Protein AF-A0A7W1BFY8-F1 (afdb_monomer_lite)

Foldseek 3Di:
DVVLVVLVVVLVVVVVCCVVVVCLVVLAQDPVLVVQLVVQVCVVVVVDVDNDDDAQDGNVRSVLSNVLSVLSVLLSLLVVCQVCVPVVVVSCVVQVHNVSSVVSNVVSVVVVVVSVVVVVVCCVVPWVQVVVCVVVVDGDTDDDRPD

Secondary structure (DSSP, 8-state):
-TTHHHHHHHHHHHHHHHHHH-THHHHS--GGGHHHHHHHHHHHTTS--SPPP--SS-HHHHHHHHHHHHHHHHHHHHHHHHHSTTTTHHHHHHTTSHHHHHHHHHHHHHHHHHHHHHHHHHHHHH-THHHHHHHHS---SSS----

Structure (mmCIF, N/CA/C/O backbone):
data_AF-A0A7W1BFY8-F1
#
_entry.id   AF-A0A7W1BFY8-F1
#
loop_
_atom_site.group_PDB
_atom_site.id
_atom_site.type_symbol
_atom_site.label_atom_id
_atom_site.label_alt_id
_atom_site.label_comp_id
_atom_site.label_asym_id
_atom_site.label_entity_id
_atom_site.label_seq_id
_atom_site.pdbx_PDB_ins_code
_atom_site.Cartn_x
_atom_site.Cartn_y
_atom_site.Cartn_z
_atom_site.occupancy
_atom_site.B_iso_or_equiv
_atom_site.auth_seq_id
_atom_site.auth_comp_id
_atom_site.auth_asym_id
_atom_site.auth_atom_id
_atom_site.pdbx_PDB_model_num
ATOM 1 N N . PHE A 1 1 ? -18.220 5.329 3.675 1.00 65.25 1 PHE A N 1
ATOM 2 C CA . PHE A 1 1 ? -18.127 3.863 3.843 1.00 65.25 1 PHE A CA 1
ATOM 3 C C . PHE A 1 1 ? -18.438 3.083 2.563 1.00 65.25 1 PHE A C 1
ATOM 5 O O . PHE A 1 1 ? -17.741 2.119 2.297 1.00 65.25 1 PHE A O 1
ATOM 12 N N . ALA A 1 2 ? -19.404 3.500 1.731 1.00 79.38 2 ALA A N 1
ATOM 13 C CA . ALA A 1 2 ? -19.732 2.807 0.474 1.00 79.38 2 ALA A CA 1
ATOM 14 C C . ALA A 1 2 ? -18.514 2.484 -0.422 1.00 79.38 2 ALA A C 1
ATOM 16 O O . ALA A 1 2 ? -18.408 1.367 -0.909 1.00 79.38 2 ALA A O 1
ATOM 17 N N . LEU A 1 3 ? -17.555 3.408 -0.558 1.00 83.00 3 LEU A N 1
ATOM 18 C CA . LEU A 1 3 ? -16.339 3.208 -1.365 1.00 83.00 3 LEU A CA 1
ATOM 19 C C . LEU A 1 3 ? -15.317 2.223 -0.764 1.00 83.00 3 LEU A C 1
ATOM 21 O O . LEU A 1 3 ? -14.446 1.742 -1.484 1.00 83.00 3 LEU A O 1
ATOM 25 N N . ALA A 1 4 ? -15.423 1.886 0.525 1.00 86.50 4 ALA A N 1
ATOM 26 C CA . ALA A 1 4 ? -14.535 0.907 1.152 1.00 86.50 4 ALA A CA 1
ATOM 27 C C . ALA A 1 4 ? -14.820 -0.519 0.656 1.00 86.50 4 ALA A C 1
ATOM 29 O O . ALA A 1 4 ? -13.899 -1.320 0.533 1.00 86.50 4 ALA A O 1
ATOM 30 N N . TRP A 1 5 ? -16.081 -0.827 0.330 1.00 88.12 5 TRP A N 1
ATOM 31 C CA . TRP A 1 5 ? -16.491 -2.160 -0.110 1.00 88.12 5 TRP A CA 1
ATOM 32 C C . TRP A 1 5 ? -15.916 -2.556 -1.474 1.00 88.12 5 TRP A C 1
ATOM 34 O O . TRP A 1 5 ? -15.325 -3.631 -1.541 1.00 88.12 5 TRP A O 1
ATOM 44 N N . PRO A 1 6 ? -15.990 -1.724 -2.536 1.00 91.69 6 PRO A N 1
ATOM 45 C CA . PRO A 1 6 ? -15.302 -2.014 -3.791 1.00 91.69 6 PRO A CA 1
ATOM 46 C C . PRO A 1 6 ? -13.799 -2.228 -3.603 1.00 91.69 6 PRO A C 1
ATOM 48 O O . PRO A 1 6 ? -13.248 -3.176 -4.153 1.00 91.69 6 PRO A O 1
ATOM 51 N N . PHE A 1 7 ? -13.140 -1.396 -2.790 1.00 89.44 7 PHE A N 1
ATOM 52 C CA . PHE A 1 7 ? -11.710 -1.530 -2.511 1.00 89.44 7 PHE A CA 1
ATOM 53 C C . PHE A 1 7 ? -11.383 -2.859 -1.816 1.00 89.44 7 PHE A C 1
ATOM 55 O O . PHE A 1 7 ? -10.537 -3.616 -2.292 1.00 89.44 7 PHE A O 1
ATOM 62 N N . ALA A 1 8 ? -12.097 -3.178 -0.734 1.00 91.06 8 ALA A N 1
ATOM 63 C CA . ALA A 1 8 ? -11.892 -4.403 0.030 1.00 91.06 8 ALA A CA 1
ATOM 64 C C . ALA A 1 8 ? -12.209 -5.656 -0.797 1.00 91.06 8 ALA A C 1
ATOM 66 O O . ALA A 1 8 ? -11.434 -6.608 -0.781 1.00 91.06 8 ALA A O 1
ATOM 67 N N . LEU A 1 9 ? -13.310 -5.650 -1.554 1.00 93.44 9 LEU A N 1
ATOM 68 C CA . LEU A 1 9 ? -13.719 -6.788 -2.376 1.00 93.44 9 LEU A CA 1
ATOM 69 C C . LEU A 1 9 ? -12.742 -7.029 -3.528 1.00 93.44 9 LEU A C 1
ATOM 71 O O . LEU A 1 9 ? -12.321 -8.162 -3.739 1.00 93.44 9 LEU A O 1
ATOM 75 N N . THR A 1 10 ? -12.332 -5.973 -4.236 1.00 92.69 10 THR A N 1
ATOM 76 C CA . THR A 1 10 ? -11.357 -6.094 -5.332 1.00 92.69 10 THR A CA 1
ATOM 77 C C . THR A 1 10 ? -10.015 -6.597 -4.805 1.00 92.69 10 THR A C 1
ATOM 79 O O . THR A 1 10 ? -9.421 -7.499 -5.394 1.00 92.69 10 THR A O 1
ATOM 82 N N . GLY A 1 11 ? -9.567 -6.079 -3.656 1.00 89.56 11 GLY A N 1
ATOM 83 C CA . GLY A 1 11 ? -8.365 -6.565 -2.981 1.00 89.56 11 GLY A CA 1
ATOM 84 C C . GLY A 1 11 ? -8.476 -8.037 -2.577 1.00 89.56 11 GLY A C 1
ATOM 85 O O . GLY A 1 11 ? -7.546 -8.805 -2.809 1.00 89.56 11 GLY A O 1
ATOM 86 N N . LEU A 1 12 ? -9.622 -8.460 -2.039 1.00 92.81 12 LEU A N 1
ATOM 87 C CA . LEU A 1 12 ? -9.857 -9.852 -1.654 1.00 92.81 12 LEU A CA 1
ATOM 88 C C . LEU A 1 12 ? -9.831 -10.794 -2.864 1.00 92.81 12 LEU A C 1
ATOM 90 O O . LEU A 1 12 ? -9.174 -11.831 -2.812 1.00 92.81 12 LEU A O 1
ATOM 94 N N . VAL A 1 13 ? -10.499 -10.423 -3.959 1.00 94.38 13 VAL A N 1
ATOM 95 C CA . VAL A 1 13 ? -10.490 -11.191 -5.215 1.00 94.38 13 VAL A CA 1
ATOM 96 C C . VAL A 1 13 ? -9.068 -11.305 -5.763 1.00 94.38 13 VAL A C 1
ATOM 98 O O . VAL A 1 13 ? -8.644 -12.394 -6.145 1.00 94.38 13 VAL A O 1
ATOM 101 N N . TYR A 1 14 ? -8.305 -10.212 -5.743 1.00 90.50 14 TYR A N 1
ATOM 102 C CA . TYR A 1 14 ? -6.909 -10.203 -6.173 1.00 90.50 14 TYR A CA 1
ATOM 103 C C . TYR A 1 14 ? -6.027 -11.131 -5.321 1.00 90.50 14 TYR A C 1
ATOM 105 O O . TYR A 1 14 ? -5.252 -11.922 -5.861 1.00 90.50 14 TYR A O 1
ATOM 113 N N . LEU A 1 15 ? -6.178 -11.096 -3.994 1.00 89.25 15 LEU A N 1
ATOM 114 C CA . LEU A 1 15 ? -5.447 -11.981 -3.084 1.00 89.25 15 LEU A CA 1
ATOM 115 C C . LEU A 1 15 ? -5.831 -13.453 -3.273 1.00 89.25 15 LEU A C 1
ATOM 117 O O . LEU A 1 15 ? -4.951 -14.313 -3.285 1.00 89.25 15 LEU A O 1
ATOM 121 N N . ALA A 1 16 ? -7.119 -13.744 -3.463 1.00 90.94 16 ALA A N 1
ATOM 122 C CA . ALA A 1 16 ? -7.602 -15.092 -3.746 1.00 90.94 16 ALA A CA 1
ATOM 123 C C . ALA A 1 16 ? -7.036 -15.621 -5.070 1.00 90.94 16 ALA A C 1
ATOM 125 O O . ALA A 1 16 ? -6.552 -16.752 -5.124 1.00 90.94 16 ALA A O 1
ATOM 126 N N . TYR A 1 17 ? -7.017 -14.785 -6.111 1.00 91.06 17 TYR A N 1
ATOM 127 C CA . TYR A 1 17 ? -6.390 -15.113 -7.388 1.00 91.06 17 TYR A CA 1
ATOM 128 C C . TYR A 1 17 ? -4.896 -15.416 -7.218 1.00 91.06 17 TYR A C 1
ATOM 130 O O . TYR A 1 17 ? -4.439 -16.466 -7.659 1.00 91.06 17 TYR A O 1
ATOM 138 N N . MET A 1 18 ? -4.142 -14.560 -6.517 1.00 87.62 18 MET A N 1
ATOM 139 C CA . MET A 1 18 ? -2.715 -14.785 -6.241 1.00 87.62 18 MET A CA 1
ATOM 140 C C . MET A 1 18 ? -2.451 -16.077 -5.460 1.00 87.62 18 MET A C 1
ATOM 142 O O . MET A 1 18 ? -1.444 -16.748 -5.702 1.00 87.62 18 MET A O 1
ATOM 146 N N . ALA A 1 19 ? -3.321 -16.411 -4.505 1.00 87.56 19 ALA A N 1
ATOM 147 C CA . ALA A 1 19 ? -3.216 -17.638 -3.725 1.00 87.56 19 ALA A CA 1
ATOM 148 C C . ALA A 1 19 ? -3.476 -18.878 -4.594 1.00 87.56 19 ALA A C 1
ATOM 150 O O . ALA A 1 19 ? -2.718 -19.842 -4.508 1.00 87.56 19 ALA A O 1
ATOM 151 N N . ALA A 1 20 ? -4.491 -18.827 -5.462 1.00 90.69 20 ALA A N 1
ATOM 152 C CA . ALA A 1 20 ? -4.855 -19.921 -6.359 1.00 90.69 20 ALA A CA 1
ATOM 153 C C . ALA A 1 20 ? -3.842 -20.128 -7.499 1.00 90.69 20 ALA A C 1
ATOM 155 O O . ALA A 1 20 ? -3.506 -21.264 -7.820 1.00 90.69 20 ALA A O 1
ATOM 156 N N . SER A 1 21 ? -3.322 -19.049 -8.094 1.00 87.00 21 SER A N 1
ATOM 157 C CA . SER A 1 21 ? -2.370 -19.119 -9.212 1.00 87.00 21 SER A CA 1
ATOM 158 C C . SER A 1 21 ? -0.937 -19.432 -8.772 1.00 87.00 21 SER A C 1
ATOM 160 O O . SER A 1 21 ? -0.102 -19.818 -9.586 1.00 87.00 21 SER A O 1
ATOM 162 N N . GLY A 1 22 ? -0.613 -19.238 -7.488 1.00 82.50 22 GLY A N 1
ATOM 163 C CA . GLY A 1 22 ? 0.750 -19.384 -6.970 1.00 82.50 22 GLY A CA 1
ATOM 164 C C . GLY A 1 22 ? 1.711 -18.273 -7.417 1.00 82.50 22 GLY A C 1
ATOM 165 O O . GLY A 1 22 ? 2.884 -18.277 -7.022 1.00 82.50 22 GLY A O 1
ATOM 166 N N . GLU A 1 23 ? 1.232 -17.287 -8.185 1.00 80.12 23 GLU A N 1
ATOM 167 C CA . GLU A 1 23 ? 2.043 -16.186 -8.715 1.00 80.12 23 GLU A CA 1
ATOM 168 C C . GLU A 1 23 ? 2.581 -15.261 -7.619 1.00 80.12 23 GLU A C 1
ATOM 170 O O . GLU A 1 23 ? 3.555 -14.538 -7.851 1.00 80.12 23 GLU A O 1
ATOM 175 N N . TRP A 1 24 ? 2.044 -15.345 -6.396 1.00 79.50 24 TRP A N 1
ATOM 176 C CA . TRP A 1 24 ? 2.550 -14.610 -5.235 1.00 79.50 24 TRP A CA 1
ATOM 177 C C . TRP A 1 24 ? 4.055 -14.796 -5.021 1.00 79.50 24 TRP A C 1
ATOM 179 O O . TRP A 1 24 ? 4.746 -13.856 -4.631 1.00 79.50 24 TRP A O 1
ATOM 189 N N . ARG A 1 25 ? 4.608 -15.968 -5.361 1.00 76.75 25 ARG A N 1
ATOM 190 C CA . ARG A 1 25 ? 6.050 -16.246 -5.242 1.00 76.75 25 ARG A CA 1
ATOM 191 C C . ARG A 1 25 ? 6.912 -15.397 -6.172 1.00 76.75 25 ARG A C 1
ATOM 193 O O . ARG A 1 25 ? 8.089 -15.205 -5.859 1.00 76.75 25 ARG A O 1
ATOM 200 N N . SER A 1 26 ? 6.347 -14.946 -7.291 1.00 74.38 26 SER A N 1
ATOM 201 C CA . SER A 1 26 ? 7.015 -14.108 -8.292 1.00 74.38 26 SER A CA 1
ATOM 202 C C . SER A 1 26 ? 6.936 -12.613 -7.967 1.00 74.38 26 SER A C 1
ATOM 204 O O . SER A 1 26 ? 7.810 -11.858 -8.394 1.00 74.38 26 SER A O 1
ATOM 206 N N . LEU A 1 27 ? 5.936 -12.212 -7.175 1.00 78.69 27 LEU A N 1
ATOM 207 C CA . LEU A 1 27 ? 5.662 -10.825 -6.787 1.00 78.69 27 LEU A CA 1
ATOM 208 C C . LEU A 1 27 ? 6.239 -10.457 -5.415 1.00 78.69 27 LEU A C 1
ATOM 210 O O . LEU A 1 27 ? 6.527 -9.289 -5.167 1.00 78.69 27 LEU A O 1
ATOM 214 N N . LEU A 1 28 ? 6.422 -11.440 -4.530 1.00 81.56 28 LEU A N 1
ATOM 215 C CA . LEU A 1 28 ? 6.896 -11.204 -3.171 1.00 81.56 28 LEU A CA 1
ATOM 216 C C . LEU A 1 28 ? 8.351 -10.725 -3.165 1.00 81.56 28 LEU A C 1
ATOM 218 O O . LEU A 1 28 ? 9.245 -11.391 -3.696 1.00 81.56 28 LEU A O 1
ATOM 222 N N . PHE A 1 29 ? 8.576 -9.584 -2.519 1.00 79.25 29 PHE A N 1
ATOM 223 C CA . PHE A 1 29 ? 9.896 -9.010 -2.306 1.00 79.25 29 PHE A CA 1
ATOM 224 C C . PHE A 1 29 ? 10.670 -9.822 -1.267 1.00 79.25 29 PHE A C 1
ATOM 226 O O . PHE A 1 29 ? 10.254 -9.930 -0.113 1.00 79.25 29 PHE A O 1
ATOM 233 N N . ARG A 1 30 ? 11.791 -10.423 -1.672 1.00 81.81 30 ARG A N 1
ATOM 234 C CA . ARG A 1 30 ? 12.642 -11.232 -0.790 1.00 81.81 30 ARG A CA 1
ATOM 235 C C . ARG A 1 30 ? 13.900 -10.449 -0.403 1.00 81.81 30 ARG A C 1
ATOM 237 O O . ARG A 1 30 ? 14.314 -9.569 -1.150 1.00 81.81 30 ARG A O 1
ATOM 244 N N . PRO A 1 31 ? 14.598 -10.817 0.688 1.00 76.38 31 PRO A N 1
ATOM 245 C CA . PRO A 1 31 ? 15.838 -10.142 1.094 1.00 76.38 31 PRO A CA 1
ATOM 246 C C . PRO A 1 31 ? 16.905 -10.065 -0.013 1.00 76.38 31 PRO A C 1
ATOM 248 O O . PRO A 1 31 ? 17.619 -9.074 -0.130 1.00 76.38 31 PRO A O 1
ATOM 251 N N . ARG A 1 32 ? 16.964 -11.074 -0.892 1.00 79.88 32 ARG A N 1
ATOM 252 C CA . ARG A 1 32 ? 17.855 -11.093 -2.067 1.00 79.88 32 ARG A CA 1
ATOM 253 C C . ARG A 1 32 ? 17.544 -10.020 -3.121 1.00 79.88 32 ARG A C 1
ATOM 255 O O . ARG A 1 32 ? 18.412 -9.695 -3.921 1.00 79.88 32 ARG A O 1
ATOM 262 N N . ASP A 1 33 ? 16.324 -9.487 -3.137 1.00 78.81 33 ASP A N 1
ATOM 263 C CA . ASP A 1 33 ? 15.881 -8.466 -4.089 1.00 78.81 33 ASP A CA 1
ATOM 264 C C . ASP A 1 33 ? 16.279 -7.040 -3.632 1.00 78.81 33 ASP A C 1
ATOM 266 O O . ASP A 1 33 ? 16.174 -6.103 -4.420 1.00 78.81 33 ASP A O 1
ATOM 270 N N . VAL A 1 34 ? 16.805 -6.856 -2.407 1.00 78.38 34 VAL A N 1
ATOM 271 C CA . VAL A 1 34 ? 17.211 -5.538 -1.867 1.00 78.38 34 VAL A CA 1
ATOM 272 C C . VAL A 1 34 ? 18.324 -4.893 -2.691 1.00 78.38 34 VAL A C 1
ATOM 274 O O . VAL A 1 34 ? 18.191 -3.742 -3.103 1.00 78.38 34 VAL A O 1
ATOM 277 N N . GLY A 1 35 ? 19.397 -5.631 -2.988 1.00 78.25 35 GLY A N 1
ATOM 278 C CA . GLY A 1 35 ? 20.506 -5.123 -3.805 1.00 78.25 35 GLY A CA 1
ATOM 279 C C . GLY A 1 35 ? 20.049 -4.668 -5.200 1.00 78.25 35 GLY A C 1
ATOM 280 O O . GLY A 1 35 ? 20.272 -3.510 -5.564 1.00 78.25 35 GLY A O 1
ATOM 281 N N . PRO A 1 36 ? 19.354 -5.528 -5.970 1.00 78.62 36 PRO A N 1
ATOM 282 C CA . PRO A 1 36 ? 18.780 -5.153 -7.262 1.00 78.62 36 PRO A CA 1
ATOM 283 C C . PRO A 1 36 ? 17.768 -3.997 -7.191 1.00 78.62 36 PRO A C 1
ATOM 285 O O . PRO A 1 36 ? 17.740 -3.166 -8.096 1.00 78.62 36 PRO A O 1
ATOM 288 N N . ALA A 1 37 ? 16.971 -3.888 -6.121 1.00 78.50 37 ALA A N 1
ATOM 289 C CA . ALA A 1 37 ? 16.034 -2.777 -5.946 1.00 78.50 37 ALA A CA 1
ATOM 290 C C . ALA A 1 37 ? 16.754 -1.433 -5.771 1.00 78.50 37 ALA A C 1
ATOM 292 O O . ALA A 1 37 ? 16.378 -0.454 -6.413 1.00 78.50 37 ALA A O 1
ATOM 293 N N . VAL A 1 38 ? 17.827 -1.390 -4.974 1.00 77.94 38 VAL A N 1
ATOM 294 C CA . VAL A 1 38 ? 18.663 -0.186 -4.824 1.00 77.94 38 VAL A CA 1
ATOM 295 C C . VAL A 1 38 ? 19.318 0.182 -6.153 1.00 77.94 38 VAL A C 1
ATOM 297 O O . VAL A 1 38 ? 19.291 1.341 -6.564 1.00 77.94 38 VAL A O 1
ATOM 300 N N . GLN A 1 39 ? 19.853 -0.805 -6.873 1.00 78.94 39 GLN A N 1
ATOM 301 C CA . GLN A 1 39 ? 20.432 -0.588 -8.198 1.00 78.94 39 GLN A CA 1
ATOM 302 C C . GLN A 1 39 ? 19.419 -0.016 -9.194 1.00 78.94 39 GLN A C 1
ATOM 304 O O . GLN A 1 39 ? 19.771 0.848 -9.999 1.00 78.94 39 GLN A O 1
ATOM 309 N N . MET A 1 40 ? 18.168 -0.470 -9.124 1.00 77.00 40 MET A N 1
ATOM 310 C CA . MET A 1 40 ? 17.093 0.056 -9.952 1.00 77.00 40 MET A CA 1
ATOM 311 C C . MET A 1 40 ? 16.700 1.481 -9.561 1.00 77.00 40 MET A C 1
ATOM 313 O O . MET A 1 40 ? 16.487 2.325 -10.430 1.00 77.00 40 MET A O 1
ATOM 317 N N . GLN A 1 41 ? 16.644 1.775 -8.262 1.00 78.75 41 GLN A N 1
ATOM 318 C CA . GLN A 1 41 ? 16.377 3.123 -7.772 1.00 78.75 41 GLN A CA 1
ATOM 319 C C . GLN A 1 41 ? 17.436 4.110 -8.284 1.00 78.75 41 GLN A C 1
ATOM 321 O O . GLN A 1 41 ? 17.095 5.189 -8.762 1.00 78.75 41 GLN A O 1
ATOM 326 N N . LEU A 1 42 ? 18.714 3.722 -8.257 1.00 79.25 42 LEU A N 1
ATOM 327 C CA . LEU A 1 42 ? 19.816 4.528 -8.793 1.00 79.25 42 LEU A CA 1
ATOM 328 C C . LEU A 1 42 ? 19.703 4.751 -10.306 1.00 79.25 42 LEU A C 1
ATOM 330 O O . LEU A 1 42 ? 20.019 5.840 -10.785 1.00 79.25 42 LEU A O 1
ATOM 334 N N . TYR A 1 43 ? 19.229 3.751 -11.052 1.00 78.88 43 TYR A N 1
ATOM 335 C CA . TYR A 1 43 ? 18.936 3.899 -12.478 1.00 78.88 43 TYR A CA 1
ATOM 336 C C . TYR A 1 43 ? 17.820 4.927 -12.720 1.00 78.88 43 TYR A C 1
ATOM 338 O O . TYR A 1 43 ? 17.988 5.840 -13.528 1.00 78.88 43 TYR A O 1
ATOM 346 N N . TYR A 1 44 ? 16.714 4.857 -11.972 1.00 76.38 44 TYR A N 1
ATOM 347 C CA . TYR A 1 44 ? 15.615 5.823 -12.105 1.00 76.38 44 TYR A CA 1
ATOM 348 C C . TYR A 1 44 ? 15.997 7.244 -11.700 1.00 76.38 44 TYR A C 1
ATOM 350 O O . TYR A 1 44 ? 15.574 8.201 -12.346 1.00 76.38 44 TYR A O 1
ATOM 358 N N . LEU A 1 45 ? 16.853 7.391 -10.690 1.00 81.50 45 LEU A N 1
ATOM 359 C CA . LEU A 1 45 ? 17.416 8.682 -10.302 1.00 81.50 45 LEU A CA 1
ATOM 360 C C . LEU A 1 45 ? 18.504 9.182 -11.275 1.00 81.50 45 LEU A C 1
ATOM 362 O O . LEU A 1 45 ? 19.101 10.227 -11.038 1.00 81.50 45 LEU A O 1
ATOM 366 N N . ARG A 1 46 ? 18.770 8.455 -12.372 1.00 78.12 46 ARG A N 1
ATOM 367 C CA . ARG A 1 46 ? 19.815 8.742 -13.370 1.00 78.12 46 ARG A CA 1
ATOM 368 C C . ARG A 1 46 ? 21.243 8.774 -12.809 1.00 78.12 46 ARG A C 1
ATOM 370 O O . ARG A 1 46 ? 22.151 9.235 -13.496 1.00 78.12 46 ARG A O 1
ATOM 377 N N . LEU A 1 47 ? 21.467 8.242 -11.605 1.00 77.69 47 LEU A N 1
ATOM 378 C CA . LEU A 1 47 ? 22.811 8.041 -11.048 1.00 77.69 47 LEU A CA 1
ATOM 379 C C . LEU A 1 47 ? 23.517 6.830 -11.669 1.00 77.69 47 LEU A C 1
ATOM 381 O O . LEU A 1 47 ? 24.737 6.718 -11.585 1.00 77.69 47 LEU A O 1
ATOM 385 N N . ARG A 1 48 ? 22.767 5.936 -12.321 1.00 73.19 48 ARG A N 1
ATOM 386 C CA . ARG A 1 48 ? 23.302 4.805 -13.081 1.00 73.19 48 ARG A CA 1
ATOM 387 C C . ARG A 1 48 ? 22.762 4.818 -14.508 1.00 73.19 48 ARG A C 1
ATOM 389 O O . ARG A 1 48 ? 21.576 5.055 -14.715 1.00 73.19 48 ARG A O 1
ATOM 396 N N . ARG A 1 49 ? 23.635 4.549 -15.484 1.00 62.81 49 ARG A N 1
ATOM 397 C CA . ARG A 1 49 ? 23.282 4.523 -16.916 1.00 62.81 49 ARG A CA 1
ATOM 398 C C . ARG A 1 49 ? 22.779 3.162 -17.393 1.00 62.81 49 ARG A C 1
ATOM 400 O O . ARG A 1 49 ? 21.915 3.119 -18.263 1.00 62.81 49 ARG A O 1
ATOM 407 N N . ASP A 1 50 ? 23.270 2.082 -16.793 1.00 68.81 50 ASP A N 1
ATOM 408 C CA . ASP A 1 50 ? 22.916 0.722 -17.200 1.00 68.81 50 ASP A CA 1
ATOM 409 C C . ASP A 1 50 ? 21.681 0.214 -16.467 1.00 68.81 50 ASP A C 1
ATOM 411 O O . ASP A 1 50 ? 21.588 0.282 -15.235 1.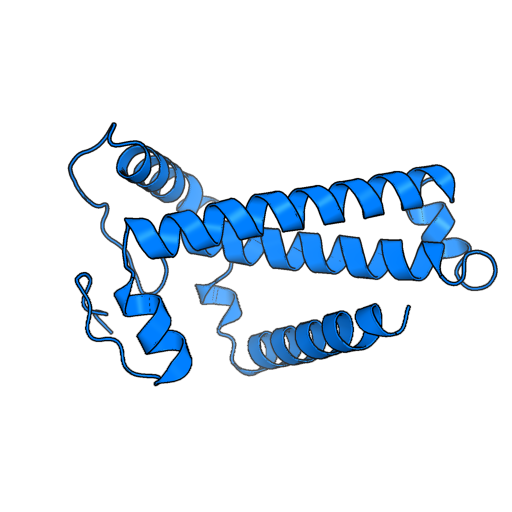00 68.81 50 ASP A O 1
ATOM 415 N N . HIS A 1 51 ? 20.752 -0.337 -17.241 1.00 65.19 51 HIS A N 1
ATOM 416 C CA . HIS A 1 51 ? 19.567 -0.988 -16.714 1.00 65.19 51 HIS A CA 1
ATOM 417 C C . HIS A 1 51 ? 19.960 -2.357 -16.130 1.00 65.19 51 HIS A C 1
ATOM 419 O O . HIS A 1 51 ? 20.507 -3.186 -16.862 1.00 65.19 51 HIS A O 1
ATOM 425 N N . PRO A 1 52 ? 19.720 -2.625 -14.832 1.00 67.12 52 PRO A N 1
ATOM 426 C CA . PRO A 1 52 ? 20.071 -3.911 -14.240 1.00 67.12 52 PRO A CA 1
ATOM 427 C C . PRO A 1 52 ? 19.262 -5.048 -14.893 1.00 67.12 52 PRO A C 1
ATOM 429 O O . PRO A 1 52 ? 18.116 -4.817 -15.292 1.00 67.12 52 PRO A O 1
ATOM 432 N N . PRO A 1 53 ? 19.824 -6.266 -15.013 1.00 62.12 53 PRO A N 1
ATOM 433 C CA . PRO A 1 53 ? 19.105 -7.416 -15.557 1.00 62.12 53 PRO A CA 1
ATOM 434 C C . PRO A 1 53 ? 17.873 -7.732 -14.700 1.00 62.12 53 PRO A C 1
ATOM 436 O O . PRO A 1 53 ? 17.947 -7.736 -13.469 1.00 62.12 53 PRO A O 1
ATOM 439 N N . GLN A 1 54 ? 16.732 -7.977 -15.349 1.00 64.94 54 GLN A N 1
ATOM 440 C CA . GLN A 1 54 ? 15.443 -8.209 -14.688 1.00 64.94 54 GLN A CA 1
ATOM 441 C C . GLN A 1 54 ? 14.843 -9.528 -15.159 1.00 64.94 54 GLN A C 1
ATOM 443 O O . GLN A 1 54 ? 14.928 -9.862 -16.336 1.00 64.94 54 GLN A O 1
ATOM 448 N N . GLY A 1 55 ? 14.234 -10.270 -14.231 1.00 64.88 55 GLY A N 1
ATOM 449 C CA . GLY A 1 55 ? 13.298 -11.338 -14.592 1.00 64.88 55 GLY A CA 1
ATOM 450 C C . GLY A 1 55 ? 11.911 -10.763 -14.902 1.00 64.88 55 GLY A C 1
ATOM 451 O O . GLY A 1 55 ? 11.765 -9.553 -15.053 1.00 64.88 55 GLY A O 1
ATOM 452 N N . LYS A 1 56 ? 10.874 -11.612 -14.878 1.00 66.31 56 LYS A N 1
ATOM 453 C CA . LYS A 1 56 ? 9.464 -11.238 -15.137 1.00 66.31 56 LYS A CA 1
ATOM 454 C C . LYS A 1 56 ? 8.990 -9.963 -14.412 1.00 66.31 56 LYS A C 1
ATOM 456 O O . LYS A 1 56 ? 8.207 -9.202 -14.964 1.00 66.31 56 LYS A O 1
ATOM 461 N N . HIS A 1 57 ? 9.470 -9.727 -13.187 1.00 69.81 57 HIS A N 1
ATOM 462 C CA . HIS A 1 57 ? 9.221 -8.492 -12.440 1.00 69.81 57 HIS A CA 1
ATOM 463 C C . HIS A 1 57 ? 10.526 -7.909 -11.909 1.00 69.81 57 HIS A C 1
ATOM 465 O O . HIS A 1 57 ? 11.357 -8.624 -11.333 1.00 69.81 57 HIS A O 1
ATOM 471 N N . ASN A 1 58 ? 10.653 -6.591 -12.023 1.00 80.69 58 ASN A N 1
ATOM 472 C CA . ASN A 1 58 ? 11.735 -5.828 -11.425 1.00 80.69 58 ASN A CA 1
ATOM 473 C C . ASN A 1 58 ? 11.719 -5.958 -9.894 1.00 80.69 58 ASN A C 1
ATOM 475 O O . ASN A 1 58 ? 10.654 -5.990 -9.278 1.00 80.69 58 ASN A O 1
ATOM 479 N N . ALA A 1 59 ? 12.884 -5.953 -9.252 1.00 79.38 59 ALA A N 1
ATOM 480 C CA . ALA A 1 59 ? 12.985 -5.938 -7.796 1.00 79.38 59 ALA A CA 1
ATOM 481 C C . ALA A 1 59 ? 12.259 -4.738 -7.160 1.00 79.38 59 ALA A C 1
ATOM 483 O O . ALA A 1 59 ? 11.593 -4.905 -6.138 1.00 79.38 59 ALA A O 1
ATOM 484 N N . LEU A 1 60 ? 12.300 -3.557 -7.793 1.00 80.44 60 LEU A N 1
ATOM 485 C CA . LEU A 1 60 ? 11.545 -2.393 -7.310 1.00 80.44 60 LEU A CA 1
ATOM 486 C C . LEU A 1 60 ? 10.028 -2.572 -7.483 1.00 80.44 60 LEU A C 1
ATOM 488 O O . LEU A 1 60 ? 9.256 -2.167 -6.618 1.00 80.44 60 LEU A O 1
ATOM 492 N N . GLN A 1 61 ? 9.591 -3.235 -8.559 1.00 84.62 61 GLN A N 1
ATOM 493 C CA . GLN A 1 61 ? 8.178 -3.575 -8.753 1.00 84.62 61 GLN A CA 1
ATOM 494 C C . GLN A 1 61 ? 7.708 -4.583 -7.701 1.00 84.62 61 GLN 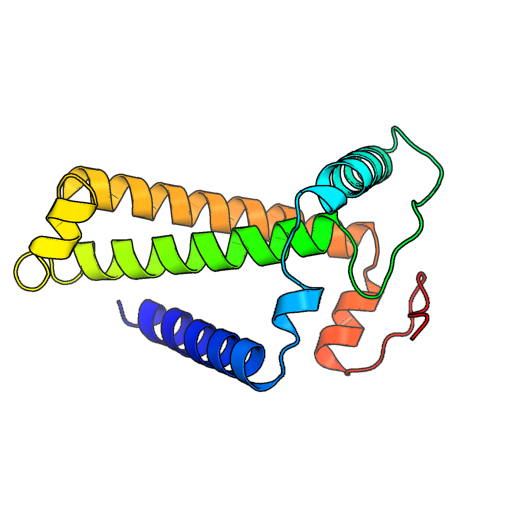A C 1
ATOM 496 O O . GLN A 1 61 ? 6.662 -4.379 -7.099 1.00 84.62 61 GLN A O 1
ATOM 501 N N . LYS A 1 62 ? 8.493 -5.625 -7.400 1.00 86.62 62 LYS A N 1
ATOM 502 C CA . LYS A 1 62 ? 8.180 -6.571 -6.314 1.00 86.62 62 LYS A CA 1
ATOM 503 C C . LYS A 1 62 ? 8.060 -5.871 -4.960 1.00 86.62 62 LYS A C 1
ATOM 505 O O . LYS A 1 62 ? 7.141 -6.169 -4.196 1.00 86.62 62 LYS A O 1
ATOM 510 N N . ALA A 1 63 ? 8.958 -4.923 -4.675 1.00 85.88 63 ALA A N 1
ATOM 511 C CA . ALA A 1 63 ? 8.886 -4.101 -3.470 1.00 85.88 63 ALA A CA 1
ATOM 512 C C . ALA A 1 63 ? 7.576 -3.301 -3.425 1.00 85.88 63 ALA A C 1
ATOM 514 O O . ALA A 1 63 ? 6.878 -3.345 -2.415 1.00 85.88 63 ALA A O 1
ATOM 515 N N . ALA A 1 64 ? 7.210 -2.650 -4.534 1.00 88.38 64 ALA A N 1
ATOM 516 C CA . ALA A 1 64 ? 5.959 -1.911 -4.676 1.00 88.38 64 ALA A CA 1
ATOM 517 C C . ALA A 1 64 ?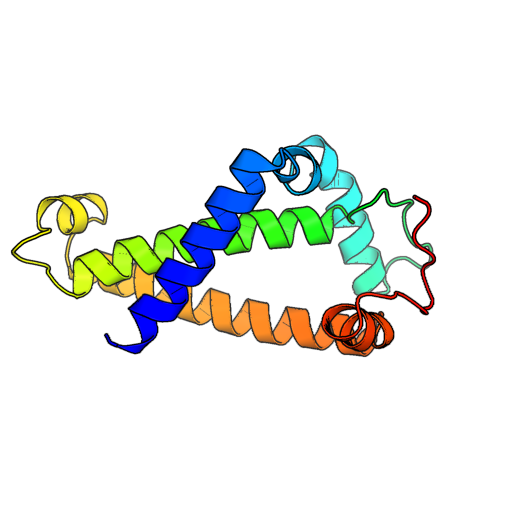 4.714 -2.802 -4.506 1.00 88.38 64 ALA A C 1
ATOM 519 O O . ALA A 1 64 ? 3.800 -2.440 -3.772 1.00 88.38 64 ALA A O 1
ATOM 520 N N . TYR A 1 65 ? 4.677 -3.985 -5.126 1.00 89.25 65 TYR A N 1
ATOM 521 C CA . TYR A 1 65 ? 3.561 -4.926 -4.978 1.00 89.25 65 TYR A CA 1
ATOM 522 C C . TYR A 1 65 ? 3.423 -5.429 -3.543 1.00 89.25 65 TYR A C 1
ATOM 524 O O . TYR A 1 65 ? 2.319 -5.502 -3.008 1.00 89.25 65 TYR A O 1
ATOM 532 N N . THR A 1 66 ? 4.542 -5.755 -2.901 1.00 88.88 66 THR A N 1
ATOM 533 C CA . THR A 1 66 ? 4.527 -6.241 -1.519 1.00 88.88 66 THR A CA 1
ATOM 534 C C . THR A 1 66 ? 4.081 -5.134 -0.565 1.00 88.88 66 THR A C 1
ATOM 536 O O . THR A 1 66 ? 3.221 -5.365 0.283 1.00 88.88 66 THR A O 1
ATOM 539 N N . SER A 1 67 ? 4.609 -3.916 -0.720 1.00 90.75 67 SER A N 1
ATOM 540 C CA . SER A 1 67 ? 4.263 -2.792 0.151 1.00 90.75 67 SER A CA 1
ATOM 541 C C . SER A 1 67 ? 2.806 -2.366 -0.006 1.00 90.75 67 SER A C 1
ATOM 543 O O . SER A 1 67 ? 2.132 -2.166 1.003 1.00 90.75 67 SER A O 1
ATOM 545 N N . ILE A 1 68 ? 2.286 -2.287 -1.235 1.00 93.00 68 ILE A N 1
ATOM 546 C CA . ILE A 1 68 ? 0.920 -1.812 -1.477 1.00 93.00 68 ILE A CA 1
ATOM 547 C C . ILE A 1 68 ? -0.138 -2.803 -0.986 1.00 93.00 68 ILE A C 1
ATOM 549 O O . ILE A 1 68 ? -1.182 -2.385 -0.492 1.00 93.00 68 ILE A O 1
ATOM 553 N N . VAL A 1 69 ? 0.141 -4.110 -1.048 1.00 92.06 69 VAL A N 1
ATOM 554 C CA . VAL A 1 69 ? -0.746 -5.144 -0.492 1.00 92.06 69 VAL A CA 1
ATOM 555 C C . VAL A 1 69 ? -0.805 -5.047 1.032 1.00 92.06 69 VAL A C 1
ATOM 557 O O . VAL A 1 69 ? -1.895 -5.058 1.603 1.00 92.06 69 VAL A O 1
ATOM 560 N N . LEU A 1 70 ? 0.345 -4.899 1.696 1.00 93.25 70 LEU A N 1
ATOM 561 C CA . LEU A 1 70 ? 0.400 -4.729 3.152 1.00 93.25 70 LEU A CA 1
ATOM 562 C C . LEU A 1 70 ? -0.286 -3.431 3.593 1.00 93.25 70 LEU A C 1
ATOM 564 O O . LEU A 1 70 ? -1.074 -3.439 4.539 1.00 93.25 70 LEU A O 1
ATOM 568 N N . LEU A 1 71 ? -0.039 -2.335 2.873 1.00 94.81 71 LEU A N 1
ATOM 569 C CA . LEU A 1 71 ? -0.670 -1.043 3.125 1.00 94.81 71 LEU A CA 1
ATOM 570 C C . LEU A 1 71 ? -2.187 -1.106 2.912 1.00 94.81 71 LEU A C 1
ATOM 572 O O . LEU A 1 71 ? -2.943 -0.557 3.709 1.00 94.81 71 LEU A O 1
ATOM 576 N N . GLY A 1 72 ? -2.642 -1.809 1.872 1.00 94.06 72 GLY A N 1
ATOM 577 C CA . GLY A 1 72 ? -4.057 -2.071 1.618 1.00 94.06 72 GLY A CA 1
ATOM 578 C C . GLY A 1 72 ? -4.705 -2.845 2.760 1.00 94.06 72 GLY A C 1
ATOM 579 O O . GLY A 1 72 ? -5.760 -2.442 3.245 1.00 94.06 72 GLY A O 1
ATOM 580 N N . GLY A 1 73 ? -4.042 -3.895 3.252 1.00 94.69 73 GLY A N 1
ATOM 581 C CA . GLY A 1 73 ? -4.480 -4.635 4.435 1.00 94.69 73 GLY A CA 1
ATOM 582 C C . GLY A 1 73 ? -4.607 -3.738 5.668 1.00 94.69 73 GLY A C 1
ATOM 583 O O . GLY A 1 73 ? -5.651 -3.732 6.319 1.00 94.69 73 GLY A O 1
ATOM 584 N N . LEU A 1 74 ? -3.590 -2.916 5.946 1.00 95.12 74 LEU A N 1
ATOM 585 C CA . LEU A 1 74 ? -3.612 -1.955 7.051 1.00 95.12 74 LEU A CA 1
ATOM 586 C C . LEU A 1 74 ? -4.768 -0.954 6.914 1.00 95.12 74 LEU A C 1
ATOM 588 O O . LEU A 1 74 ? -5.503 -0.733 7.879 1.00 95.12 74 LEU A O 1
ATOM 592 N N . ALA A 1 75 ? -4.970 -0.384 5.724 1.00 94.94 75 ALA A N 1
ATOM 593 C CA . ALA A 1 75 ? -6.047 0.563 5.448 1.00 94.94 75 ALA A CA 1
ATOM 594 C C . ALA A 1 75 ? -7.434 -0.072 5.641 1.00 94.94 75 ALA A C 1
ATOM 596 O O . ALA A 1 75 ? -8.308 0.542 6.251 1.00 94.94 75 ALA A O 1
ATOM 597 N N . VAL A 1 76 ? -7.637 -1.313 5.186 1.00 94.31 76 VAL A N 1
ATOM 598 C CA . VAL A 1 76 ? -8.901 -2.043 5.377 1.00 94.31 76 VAL A CA 1
ATOM 599 C C . VAL A 1 76 ? -9.158 -2.316 6.859 1.00 94.31 76 VAL A C 1
ATOM 601 O O . VAL A 1 76 ? -10.234 -1.984 7.357 1.00 94.31 76 VAL A O 1
ATOM 604 N N . LEU A 1 77 ? -8.181 -2.866 7.586 1.00 94.56 77 LEU A N 1
ATOM 605 C CA . LEU A 1 77 ? -8.333 -3.211 9.004 1.00 94.56 77 LEU A CA 1
ATOM 606 C C . LEU A 1 77 ? -8.603 -1.974 9.868 1.00 94.56 77 LEU A C 1
ATOM 608 O O . LEU A 1 77 ? -9.554 -1.951 10.648 1.00 94.56 77 LEU A O 1
ATOM 612 N N . THR A 1 78 ? -7.816 -0.914 9.689 1.00 94.81 78 THR A N 1
ATOM 613 C CA . THR A 1 78 ? -8.025 0.354 10.405 1.00 94.81 78 THR A CA 1
ATOM 614 C C . THR A 1 78 ? -9.341 1.026 10.001 1.00 94.81 78 THR A C 1
ATOM 616 O O . THR A 1 78 ? -10.033 1.583 10.849 1.00 94.81 78 THR A O 1
ATOM 619 N N . GLY A 1 79 ? -9.760 0.904 8.737 1.00 93.12 79 GLY A N 1
ATOM 620 C CA . GLY A 1 79 ? -11.049 1.406 8.256 1.00 93.12 79 GLY A CA 1
ATOM 621 C C . GLY A 1 79 ? -12.242 0.699 8.903 1.00 93.12 79 GLY A C 1
ATOM 622 O O . GLY A 1 79 ? -13.206 1.356 9.300 1.00 93.12 79 GLY A O 1
ATOM 623 N N . PHE A 1 80 ? -12.169 -0.625 9.077 1.00 93.38 80 PHE A N 1
ATOM 624 C CA . PHE A 1 80 ? -13.178 -1.386 9.820 1.00 93.38 80 PHE A CA 1
ATOM 625 C C . PHE A 1 80 ? -13.206 -1.004 11.303 1.00 93.38 80 PHE A C 1
ATOM 627 O O . PHE A 1 80 ? -14.293 -0.796 11.848 1.00 93.38 80 PHE A O 1
ATOM 634 N N . ALA A 1 81 ? -12.037 -0.831 11.929 1.00 93.25 81 ALA A N 1
ATOM 635 C CA . ALA A 1 81 ? -11.929 -0.384 13.318 1.00 93.25 81 ALA A CA 1
ATOM 636 C C . ALA A 1 81 ? -12.624 0.973 13.545 1.00 93.25 81 ALA A C 1
ATOM 638 O O . ALA A 1 81 ? -13.339 1.147 14.529 1.00 93.25 81 ALA A O 1
ATOM 639 N N . ILE A 1 82 ? -12.476 1.914 12.606 1.00 93.12 82 ILE A N 1
ATOM 640 C CA . ILE A 1 82 ? -13.104 3.244 12.678 1.00 93.12 82 ILE A CA 1
ATOM 641 C C . ILE A 1 82 ? -14.601 3.191 12.353 1.00 93.12 82 ILE A C 1
ATOM 643 O O . ILE A 1 82 ? -15.381 3.961 12.910 1.00 93.12 82 ILE A O 1
ATOM 647 N N . TYR A 1 83 ? -15.023 2.296 11.457 1.00 93.38 83 TYR A N 1
ATOM 648 C CA . TYR A 1 83 ? -16.421 2.198 11.044 1.00 93.38 83 TYR A CA 1
ATOM 649 C C . TYR A 1 83 ? -17.338 1.660 12.139 1.00 93.38 83 TYR A C 1
ATOM 651 O O . TYR A 1 83 ? -18.442 2.177 12.317 1.00 93.38 83 TYR A O 1
ATOM 659 N N . LYS A 1 84 ? -16.900 0.627 12.868 1.00 92.06 84 LYS A N 1
ATOM 660 C CA . LYS A 1 84 ? -17.679 -0.004 13.945 1.00 92.06 84 LYS A CA 1
ATOM 661 C C . LYS A 1 84 ? -16.855 -0.150 15.227 1.00 92.06 84 LYS A C 1
ATOM 663 O O . LYS A 1 84 ? -16.622 -1.273 15.668 1.00 92.06 84 LYS A O 1
ATOM 668 N N . PRO A 1 85 ? -16.466 0.954 15.882 1.00 90.38 85 PRO A N 1
ATOM 669 C CA . PRO A 1 85 ? -15.525 0.909 16.999 1.00 90.38 85 PRO A CA 1
ATOM 670 C C . PRO A 1 85 ? -16.063 0.155 18.219 1.00 90.38 85 PRO A C 1
ATOM 672 O O . PRO A 1 85 ? -15.300 -0.491 18.925 1.00 90.38 85 PRO A O 1
ATOM 675 N N . VAL A 1 86 ? -17.381 0.184 18.445 1.00 91.19 86 VAL A N 1
ATOM 676 C CA . VAL A 1 86 ? -18.017 -0.537 19.561 1.00 91.19 86 VAL A CA 1
ATOM 677 C C . VAL A 1 86 ? -18.105 -2.040 19.279 1.00 91.19 86 VAL A C 1
ATOM 679 O O . VAL A 1 86 ? -17.806 -2.852 20.146 1.00 91.19 86 VAL A O 1
ATOM 682 N N . GLN A 1 87 ? -18.486 -2.430 18.058 1.00 93.25 87 GLN A N 1
ATOM 683 C CA . GLN A 1 87 ? -18.651 -3.845 17.687 1.00 93.25 87 GLN A CA 1
ATOM 684 C C . GLN A 1 87 ? -17.297 -4.531 17.440 1.00 93.25 87 GLN A C 1
ATOM 686 O O . GLN A 1 87 ? -17.141 -5.717 17.709 1.00 93.25 87 GLN A O 1
ATOM 691 N N . LEU A 1 88 ? -16.309 -3.777 16.952 1.00 92.62 88 LEU A N 1
ATOM 692 C CA . LEU A 1 88 ? -14.940 -4.220 16.685 1.00 92.62 88 LEU A CA 1
ATOM 693 C C . LEU A 1 88 ? -13.955 -3.637 17.708 1.00 92.62 88 LEU A C 1
ATOM 695 O O . LEU A 1 88 ? -12.825 -3.296 17.362 1.00 92.62 88 LEU A O 1
ATOM 699 N N . GLY A 1 89 ? -14.367 -3.534 18.975 1.00 90.94 89 GLY A N 1
ATOM 700 C CA . GLY A 1 89 ? -13.534 -2.971 20.043 1.00 90.94 89 GLY A CA 1
ATOM 701 C C . GLY A 1 89 ? -12.184 -3.678 20.195 1.00 90.94 89 GLY A C 1
ATOM 702 O O . GLY A 1 89 ? -11.168 -3.022 20.389 1.00 90.94 89 GLY A O 1
ATOM 703 N N . TRP A 1 90 ? -12.140 -4.998 19.987 1.00 93.69 90 TRP A N 1
ATOM 704 C CA . TRP A 1 90 ? -10.895 -5.775 19.994 1.00 93.69 90 TRP A CA 1
ATOM 705 C C . TRP A 1 90 ? -9.899 -5.315 18.915 1.00 93.69 90 TRP A C 1
ATOM 707 O O . TRP A 1 90 ? -8.695 -5.280 19.158 1.00 93.69 90 TRP A O 1
ATOM 717 N N . LEU A 1 91 ? -10.394 -4.918 17.738 1.00 92.56 91 LEU A N 1
ATOM 718 C CA . LEU A 1 91 ? -9.572 -4.431 16.632 1.00 92.56 91 LEU A CA 1
ATOM 719 C C . LEU A 1 91 ? -9.070 -3.013 16.919 1.00 92.56 91 LEU A C 1
ATOM 721 O O . LEU A 1 91 ? -7.912 -2.698 16.666 1.00 92.56 91 LEU A O 1
ATOM 725 N N . VAL A 1 92 ? -9.926 -2.175 17.508 1.00 92.56 92 VAL A N 1
ATOM 726 C CA . VAL A 1 92 ? -9.547 -0.841 17.990 1.00 92.56 92 VAL A CA 1
ATOM 727 C C . VAL A 1 92 ? -8.435 -0.942 19.038 1.00 92.56 92 VAL A C 1
ATOM 729 O O . VAL A 1 92 ? -7.438 -0.229 18.940 1.00 92.56 92 VAL A O 1
ATOM 732 N N . SER A 1 93 ? -8.558 -1.856 20.002 1.00 92.62 93 SER A N 1
ATOM 733 C CA . SER A 1 93 ? -7.525 -2.110 21.011 1.00 92.62 93 SER A CA 1
ATOM 734 C C . SER A 1 93 ? -6.225 -2.636 20.401 1.00 92.62 93 SER A C 1
ATOM 736 O O . SER A 1 93 ? -5.156 -2.196 20.816 1.00 92.62 93 SER A O 1
ATOM 738 N N . ALA A 1 94 ? -6.291 -3.509 19.388 1.00 93.75 94 ALA A N 1
ATOM 739 C CA . ALA A 1 94 ? -5.106 -4.011 18.684 1.00 93.75 94 ALA A CA 1
ATOM 740 C C . ALA A 1 94 ? -4.304 -2.892 17.997 1.00 93.75 94 ALA A C 1
ATOM 742 O O . ALA A 1 94 ? -3.079 -2.956 17.931 1.00 93.75 94 ALA A O 1
ATOM 743 N N . PHE A 1 95 ? -4.985 -1.839 17.537 1.00 93.62 95 PHE A N 1
ATOM 744 C CA . PHE A 1 95 ? -4.354 -0.640 16.987 1.00 93.62 95 PHE A CA 1
ATOM 745 C C . PHE A 1 95 ? -4.048 0.434 18.036 1.00 93.62 95 PHE A C 1
ATOM 747 O O . PHE A 1 95 ? -3.739 1.549 17.645 1.00 93.62 95 PHE A O 1
ATOM 754 N N . GLY A 1 96 ? -4.114 0.143 19.339 1.00 91.81 96 GLY A N 1
ATOM 755 C CA . GLY A 1 96 ? -3.753 1.097 20.396 1.00 91.81 96 GLY A CA 1
ATOM 756 C C . GLY A 1 96 ? -4.828 2.139 20.723 1.00 91.81 96 GLY A C 1
ATOM 757 O O . GLY A 1 96 ? -4.524 3.172 21.314 1.00 91.81 96 GLY A O 1
ATOM 758 N N . GLY A 1 97 ? -6.084 1.882 20.355 1.00 93.56 97 GLY A N 1
ATOM 759 C CA . GLY A 1 97 ? -7.224 2.753 20.638 1.00 93.56 97 GLY A CA 1
ATOM 760 C C . GLY A 1 97 ? -7.775 3.458 19.399 1.00 93.56 97 GLY A C 1
ATOM 761 O O . GLY A 1 97 ? -7.210 3.403 18.308 1.00 93.56 97 GLY A O 1
ATOM 762 N N . PHE A 1 98 ? -8.917 4.131 19.566 1.00 92.50 98 PHE A N 1
ATOM 763 C CA . PHE A 1 98 ? -9.649 4.738 18.448 1.00 92.50 98 PHE A CA 1
ATOM 764 C C . PHE A 1 98 ? -8.865 5.869 17.771 1.00 92.50 98 PHE A C 1
ATOM 766 O O . PHE A 1 98 ? -8.811 5.935 16.544 1.00 92.50 98 PHE A O 1
ATOM 773 N N . GLU A 1 99 ? -8.207 6.723 18.559 1.00 94.50 99 GLU A N 1
ATOM 774 C CA . GLU A 1 99 ? -7.396 7.825 18.028 1.00 94.50 99 GLU A CA 1
ATOM 775 C C . GLU A 1 99 ? -6.182 7.318 17.243 1.00 94.50 99 GLU A C 1
ATOM 777 O O . GLU A 1 99 ? -5.917 7.782 16.131 1.00 94.50 99 GLU A O 1
ATOM 782 N N . LEU A 1 100 ? -5.482 6.303 17.761 1.00 94.38 100 LEU A N 1
ATOM 783 C CA . LEU A 1 100 ? -4.331 5.729 17.068 1.00 94.38 100 LEU A CA 1
ATOM 784 C C . LEU A 1 100 ? -4.767 4.970 15.800 1.00 94.38 100 LEU A C 1
ATOM 786 O O . LEU A 1 100 ? -4.132 5.108 14.757 1.00 94.38 100 LEU A O 1
ATOM 790 N N . ALA A 1 101 ? -5.897 4.251 15.835 1.00 94.50 101 ALA A N 1
ATOM 791 C CA . ALA A 1 101 ? -6.476 3.608 14.652 1.00 94.50 101 ALA A CA 1
ATOM 792 C C . ALA A 1 101 ? -6.793 4.621 13.537 1.00 94.50 101 ALA A C 1
ATOM 794 O O . ALA A 1 101 ? -6.502 4.361 12.367 1.00 94.50 101 ALA A O 1
ATOM 795 N N . ARG A 1 102 ? -7.327 5.801 13.888 1.00 95.06 102 ARG A N 1
ATOM 796 C CA . ARG A 1 102 ? -7.525 6.913 12.941 1.00 95.06 102 ARG A CA 1
ATOM 797 C C . ARG A 1 102 ? -6.207 7.400 12.367 1.00 95.06 102 ARG A C 1
ATOM 799 O O . ARG A 1 102 ? -6.110 7.542 11.151 1.00 95.06 102 ARG A O 1
ATOM 806 N N . TYR A 1 103 ? -5.202 7.623 13.208 1.00 96.88 103 TYR A N 1
ATOM 807 C CA . TYR A 1 103 ? -3.883 8.060 12.759 1.00 96.88 103 TYR A CA 1
ATOM 808 C C . TYR A 1 103 ? -3.269 7.079 11.749 1.00 96.88 103 TYR A C 1
ATOM 810 O O . TYR A 1 103 ? -2.876 7.492 10.658 1.00 96.88 103 TYR A O 1
ATOM 818 N N . TRP A 1 104 ? -3.275 5.777 12.054 1.00 95.88 104 TRP A N 1
ATOM 819 C CA . TRP A 1 104 ? -2.789 4.738 11.142 1.00 95.88 104 TRP A CA 1
ATOM 820 C C . TRP A 1 104 ? -3.560 4.700 9.825 1.00 95.88 104 TRP A C 1
ATOM 822 O O . TRP A 1 104 ? -2.955 4.552 8.760 1.00 95.88 104 TRP A O 1
ATOM 832 N N . HIS A 1 105 ? -4.883 4.868 9.876 1.00 95.69 105 HIS A N 1
ATOM 833 C CA . HIS A 1 105 ? -5.703 4.922 8.673 1.00 95.69 105 HIS A CA 1
ATOM 834 C C . HIS A 1 105 ? -5.347 6.132 7.804 1.00 95.69 105 HIS A C 1
ATOM 836 O O . HIS A 1 105 ? -5.077 5.976 6.616 1.00 95.69 105 HIS A O 1
ATOM 842 N N . PHE A 1 106 ? -5.275 7.332 8.390 1.00 95.69 106 PHE A N 1
ATOM 843 C CA . PHE A 1 106 ? -4.910 8.551 7.664 1.00 95.69 106 PHE A CA 1
ATOM 844 C C . PHE A 1 106 ? -3.497 8.484 7.088 1.00 95.69 106 PHE A C 1
ATOM 846 O O . PHE A 1 106 ? -3.292 8.863 5.935 1.00 95.69 106 PHE A O 1
ATOM 853 N N . LEU A 1 107 ? -2.535 7.956 7.846 1.00 96.69 107 LEU A N 1
ATOM 854 C CA . LEU A 1 107 ? -1.184 7.715 7.350 1.00 96.69 107 LEU A CA 1
ATOM 855 C C . LEU A 1 107 ? -1.207 6.771 6.143 1.00 96.69 107 LEU A C 1
ATOM 857 O O . LEU A 1 107 ? -0.573 7.054 5.129 1.00 96.69 107 LEU A O 1
ATOM 861 N N . SER A 1 108 ? -1.991 5.692 6.217 1.00 95.62 108 SER A N 1
ATOM 862 C CA . SER A 1 108 ? -2.133 4.741 5.112 1.00 95.62 108 SER A CA 1
ATOM 863 C C . SER A 1 108 ? -2.709 5.400 3.858 1.00 95.62 108 SER A C 1
ATOM 865 O O . SER A 1 108 ? -2.201 5.174 2.763 1.00 95.62 108 SER A O 1
ATOM 867 N N . VAL A 1 109 ? -3.719 6.263 4.008 1.00 94.81 109 VAL A N 1
ATOM 868 C CA . VAL A 1 109 ? -4.308 7.032 2.899 1.00 94.81 109 VAL A CA 1
ATOM 869 C C . VAL A 1 109 ? -3.264 7.938 2.243 1.00 94.81 109 VAL A C 1
ATOM 871 O O . VAL A 1 109 ? -3.125 7.916 1.021 1.00 94.81 109 VAL A O 1
ATOM 874 N N . TRP A 1 110 ? -2.486 8.690 3.024 1.00 96.44 110 TRP A N 1
ATOM 875 C CA . TRP A 1 110 ? -1.440 9.562 2.478 1.00 96.44 110 TRP A CA 1
ATOM 876 C C . TRP A 1 110 ? -0.328 8.786 1.772 1.00 96.44 110 TRP A C 1
ATOM 878 O O . TRP A 1 110 ? 0.125 9.202 0.705 1.00 96.44 110 TRP A O 1
ATOM 888 N N . LEU A 1 111 ? 0.066 7.631 2.311 1.00 96.25 111 LEU A N 1
ATOM 889 C CA . LEU A 1 111 ? 1.016 6.735 1.655 1.00 96.25 111 LEU A CA 1
ATOM 890 C C . LEU A 1 111 ? 0.458 6.185 0.334 1.00 96.25 111 LEU A C 1
ATOM 892 O O . LEU A 1 111 ? 1.189 6.148 -0.654 1.00 96.25 111 LEU A O 1
ATOM 896 N N . PHE A 1 112 ? -0.831 5.834 0.273 1.00 94.94 112 PHE A N 1
ATOM 897 C CA . PHE A 1 112 ? -1.499 5.430 -0.970 1.00 94.94 112 PHE A CA 1
ATOM 898 C C . PHE A 1 112 ? -1.501 6.545 -2.017 1.00 94.94 112 PHE A C 1
ATOM 900 O O . PHE A 1 112 ? -1.213 6.290 -3.188 1.00 94.94 112 PHE A O 1
ATOM 907 N N . VAL A 1 113 ? -1.800 7.781 -1.611 1.00 96.06 113 VAL A N 1
ATOM 908 C CA . VAL A 1 113 ? -1.786 8.947 -2.504 1.00 96.06 113 VAL A CA 1
ATOM 909 C C . VAL A 1 113 ? -0.378 9.180 -3.051 1.00 96.06 113 VAL A C 1
ATOM 911 O O . VAL A 1 113 ? -0.199 9.248 -4.267 1.00 96.06 113 VAL A O 1
ATOM 914 N N . ALA A 1 114 ? 0.629 9.231 -2.176 1.00 95.50 114 ALA A N 1
ATOM 915 C CA . ALA A 1 114 ? 2.021 9.424 -2.571 1.00 95.50 114 ALA A CA 1
ATOM 916 C C . ALA A 1 114 ? 2.512 8.307 -3.504 1.00 95.50 114 ALA A C 1
ATOM 918 O O . ALA A 1 114 ? 3.107 8.586 -4.547 1.00 95.50 114 ALA A O 1
ATOM 919 N N . PHE A 1 115 ? 2.208 7.050 -3.167 1.00 94.25 115 PHE A N 1
ATOM 920 C CA . PHE A 1 115 ? 2.516 5.896 -4.004 1.00 94.25 115 PHE A CA 1
ATOM 921 C C . PHE A 1 115 ? 1.868 6.015 -5.382 1.00 94.25 115 PHE A C 1
ATOM 923 O O . PHE A 1 115 ? 2.547 5.823 -6.382 1.00 94.25 115 PHE A O 1
ATOM 930 N N . THR A 1 116 ? 0.581 6.364 -5.448 1.00 93.69 116 THR A N 1
ATOM 931 C CA . THR A 1 116 ? -0.159 6.480 -6.713 1.00 93.69 116 THR A CA 1
ATOM 932 C C . THR A 1 116 ? 0.453 7.547 -7.613 1.00 93.69 116 THR A C 1
ATOM 934 O O . THR A 1 116 ? 0.699 7.286 -8.789 1.00 93.69 116 THR A O 1
ATOM 937 N N . ILE A 1 117 ? 0.762 8.725 -7.060 1.00 95.19 117 ILE A N 1
ATOM 938 C CA . ILE A 1 117 ? 1.405 9.815 -7.805 1.00 95.19 117 ILE A CA 1
ATOM 939 C C . ILE A 1 117 ? 2.761 9.354 -8.346 1.00 95.19 117 ILE A C 1
ATOM 941 O O . ILE A 1 117 ? 3.002 9.432 -9.550 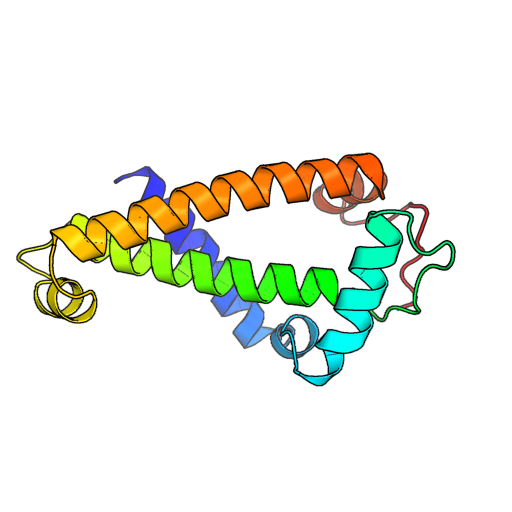1.00 95.19 117 ILE A O 1
ATOM 945 N N . LEU A 1 118 ? 3.632 8.833 -7.478 1.00 91.19 118 LEU A N 1
ATOM 946 C CA . LEU A 1 118 ? 4.964 8.379 -7.873 1.00 91.19 118 LEU A CA 1
ATOM 947 C C . LEU A 1 118 ? 4.897 7.244 -8.906 1.00 91.19 118 LEU A C 1
ATOM 949 O O . LEU A 1 118 ? 5.636 7.258 -9.887 1.00 91.19 118 LEU A O 1
ATOM 953 N N . HIS A 1 119 ? 4.000 6.280 -8.709 1.00 90.25 119 HIS A N 1
ATOM 954 C CA . HIS A 1 119 ? 3.810 5.141 -9.599 1.00 90.25 119 HIS A CA 1
ATOM 955 C C . HIS A 1 119 ? 3.384 5.584 -11.001 1.00 90.25 119 HIS A C 1
ATOM 957 O O . HIS A 1 119 ? 4.014 5.192 -11.983 1.00 90.25 119 HIS A O 1
ATOM 963 N N . VAL A 1 120 ? 2.364 6.441 -11.104 1.00 91.44 120 VAL A N 1
ATOM 964 C CA . VAL A 1 120 ? 1.880 6.953 -12.394 1.00 91.44 120 VAL A CA 1
ATOM 965 C C . VAL A 1 120 ? 2.961 7.779 -13.091 1.00 91.44 120 VAL A C 1
ATOM 967 O O . VAL A 1 120 ? 3.183 7.600 -14.287 1.00 91.44 120 VAL A O 1
ATOM 970 N N . LEU A 1 121 ? 3.687 8.626 -12.355 1.00 90.75 121 LEU A N 1
ATOM 971 C CA . LEU A 1 121 ? 4.815 9.380 -12.907 1.00 90.75 121 LEU A CA 1
ATOM 972 C C . LEU A 1 121 ? 5.896 8.458 -13.481 1.00 90.75 121 LEU A C 1
ATOM 974 O O . LEU A 1 121 ? 6.350 8.677 -14.602 1.00 90.75 121 LEU A O 1
ATOM 978 N N . LEU A 1 122 ? 6.287 7.412 -12.749 1.00 86.44 122 LEU A N 1
ATOM 979 C CA . LEU A 1 122 ? 7.280 6.446 -13.220 1.00 86.44 122 LEU A CA 1
ATOM 980 C C . LEU A 1 122 ? 6.808 5.719 -14.478 1.00 86.44 122 LEU A C 1
ATOM 982 O O . LEU A 1 122 ? 7.578 5.588 -15.426 1.00 86.44 122 LEU A O 1
ATOM 986 N N . VAL A 1 123 ? 5.547 5.293 -14.518 1.00 86.69 123 VAL A N 1
ATOM 987 C CA . VAL A 1 123 ? 4.970 4.637 -15.696 1.00 86.69 123 VAL A CA 1
ATOM 988 C C . VAL A 1 123 ? 5.015 5.561 -16.916 1.00 86.69 123 VAL A C 1
ATOM 990 O O . VAL A 1 123 ? 5.462 5.141 -17.979 1.00 86.69 123 VAL A O 1
ATOM 993 N N . LEU A 1 124 ? 4.635 6.832 -16.769 1.00 88.56 124 LEU A N 1
ATOM 994 C CA . LEU A 1 124 ? 4.643 7.798 -17.872 1.00 88.56 124 LEU A CA 1
ATOM 995 C C . LEU A 1 124 ? 6.057 8.161 -18.350 1.00 88.56 124 LEU A C 1
ATOM 997 O O . LEU A 1 124 ? 6.271 8.326 -19.549 1.00 88.56 124 LEU A O 1
ATOM 1001 N N . LEU A 1 125 ? 7.016 8.289 -17.429 1.00 85.75 125 LEU A N 1
ATOM 1002 C CA . LEU A 1 125 ? 8.388 8.705 -17.739 1.00 85.75 125 LEU A CA 1
ATOM 1003 C C . LEU A 1 125 ? 9.258 7.568 -18.285 1.00 85.75 125 LEU A C 1
ATOM 1005 O O . LEU A 1 125 ? 10.147 7.817 -19.099 1.00 85.75 125 LEU A O 1
ATOM 1009 N N . VAL A 1 126 ? 9.050 6.341 -17.806 1.00 81.12 126 VAL A N 1
ATOM 1010 C CA . VAL A 1 126 ? 9.926 5.197 -18.100 1.00 81.12 126 VAL A CA 1
ATOM 1011 C C . VAL A 1 126 ? 9.358 4.335 -19.218 1.00 81.12 126 VAL A C 1
ATOM 1013 O O . VAL A 1 126 ? 10.093 3.976 -20.139 1.00 81.12 126 VAL A O 1
ATOM 1016 N N . ASP A 1 127 ? 8.075 3.980 -19.134 1.00 80.06 127 ASP A N 1
ATOM 1017 C CA . ASP A 1 127 ? 7.453 3.046 -20.070 1.00 80.06 127 ASP A CA 1
ATOM 1018 C C . ASP A 1 127 ? 5.956 3.333 -20.279 1.00 80.06 127 ASP A C 1
ATOM 1020 O O . ASP A 1 127 ? 5.092 2.601 -19.785 1.00 80.06 127 ASP A O 1
ATOM 1024 N N . PRO A 1 128 ? 5.611 4.371 -21.058 1.00 83.44 128 PRO A N 1
ATOM 1025 C CA . PRO A 1 128 ? 4.217 4.704 -21.341 1.00 83.44 128 PRO A CA 1
ATOM 1026 C C . PRO A 1 128 ? 3.499 3.624 -22.167 1.00 83.44 128 PRO A C 1
ATOM 1028 O O . PRO A 1 128 ? 2.267 3.577 -22.182 1.00 83.44 128 PRO A O 1
ATOM 1031 N N . ALA A 1 129 ? 4.234 2.728 -22.841 1.00 83.69 129 ALA A N 1
ATOM 1032 C CA . ALA A 1 129 ? 3.639 1.611 -23.573 1.00 83.69 129 ALA A CA 1
ATOM 1033 C C . ALA A 1 129 ? 3.001 0.580 -22.626 1.00 83.69 129 ALA A C 1
ATOM 1035 O O . ALA A 1 129 ? 2.024 -0.074 -23.005 1.00 83.69 129 ALA A O 1
ATOM 1036 N N . SER A 1 130 ? 3.481 0.490 -21.380 1.00 82.81 130 SER A N 1
ATOM 1037 C CA . SER A 1 130 ? 2.898 -0.376 -20.352 1.00 82.81 130 SER A CA 1
ATOM 1038 C C . SER A 1 130 ? 1.432 -0.037 -20.039 1.00 82.81 130 SER A C 1
ATOM 1040 O O . SER A 1 130 ? 0.631 -0.951 -19.862 1.00 82.81 130 SER A O 1
ATOM 1042 N N . LEU A 1 131 ? 1.021 1.240 -20.094 1.00 84.56 131 LEU A N 1
ATOM 1043 C CA . LEU A 1 131 ? -0.384 1.636 -19.888 1.00 84.56 131 LEU A CA 1
ATOM 1044 C C . LEU A 1 131 ? -1.319 1.011 -20.922 1.00 84.56 131 LEU A C 1
ATOM 1046 O O . LEU A 1 131 ? -2.400 0.529 -20.589 1.00 84.56 131 LEU A O 1
ATOM 1050 N N . ARG A 1 132 ? -0.894 0.984 -22.190 1.00 84.50 132 ARG A N 1
ATOM 1051 C CA . ARG A 1 132 ? -1.668 0.339 -23.258 1.00 84.50 132 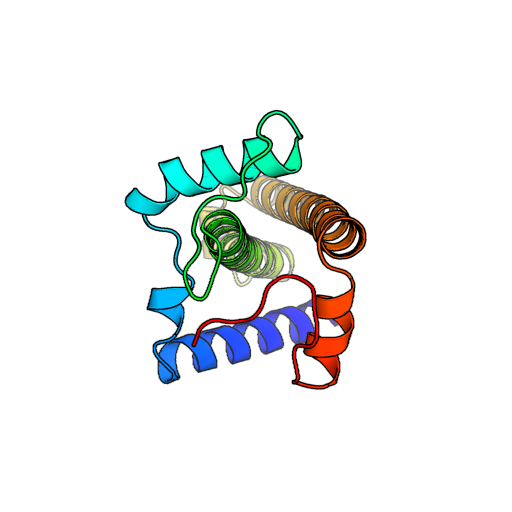ARG A CA 1
ATOM 1052 C C . ARG A 1 132 ? -1.704 -1.171 -23.068 1.00 84.50 132 ARG A C 1
ATOM 1054 O O . ARG A 1 132 ? -2.735 -1.784 -23.338 1.00 84.50 132 ARG A O 1
ATOM 1061 N N . ALA A 1 133 ? -0.612 -1.765 -22.594 1.00 85.12 133 ALA A N 1
ATOM 1062 C CA . ALA A 1 133 ? -0.536 -3.198 -22.339 1.00 85.12 133 ALA A CA 1
ATOM 1063 C C . ALA A 1 133 ? -1.498 -3.642 -21.226 1.00 85.12 133 ALA A C 1
ATOM 1065 O O . ALA A 1 133 ? -2.115 -4.692 -21.361 1.00 85.12 133 ALA A O 1
ATOM 1066 N N . ILE A 1 134 ? -1.702 -2.821 -20.189 1.00 87.00 134 ILE A N 1
ATOM 1067 C CA . ILE A 1 134 ? -2.675 -3.098 -19.117 1.00 87.00 134 ILE A CA 1
ATOM 1068 C C . ILE A 1 134 ? -4.102 -3.219 -19.674 1.00 87.00 134 ILE A C 1
ATOM 1070 O O . ILE A 1 134 ? -4.853 -4.090 -19.252 1.00 87.00 134 ILE A O 1
ATOM 1074 N N . VAL A 1 135 ? -4.472 -2.374 -20.643 1.00 86.50 135 VAL A N 1
ATOM 1075 C CA . VAL A 1 135 ? -5.823 -2.376 -21.235 1.00 86.50 135 VAL A CA 1
ATOM 1076 C C . VAL A 1 135 ? -5.977 -3.448 -22.317 1.00 86.50 135 VAL A C 1
ATOM 1078 O O . VAL A 1 135 ? -7.022 -4.078 -22.430 1.00 86.50 135 VAL A O 1
ATOM 1081 N N . THR A 1 136 ? -4.947 -3.645 -23.141 1.00 87.12 136 THR A N 1
ATOM 1082 C CA . THR A 1 136 ? -5.022 -4.497 -24.345 1.00 87.12 136 THR A CA 1
ATOM 1083 C C . THR A 1 136 ? -4.495 -5.917 -24.139 1.00 87.12 136 THR A C 1
ATOM 1085 O O . THR A 1 136 ? -4.648 -6.759 -25.023 1.00 87.12 136 THR A O 1
ATOM 1088 N N . GLY A 1 137 ? -3.829 -6.184 -23.014 1.00 81.88 137 GLY A N 1
ATOM 1089 C CA . GLY A 1 137 ? -3.182 -7.460 -22.707 1.00 81.88 137 GLY A CA 1
ATOM 1090 C C . GLY A 1 137 ? -1.938 -7.770 -23.547 1.00 81.88 137 GLY A C 1
ATOM 1091 O O . GLY A 1 137 ? -1.384 -8.858 -23.425 1.00 81.88 137 GLY A O 1
ATOM 1092 N N . ARG A 1 138 ? -1.486 -6.857 -24.420 1.00 78.62 138 ARG A N 1
ATOM 1093 C CA . ARG A 1 138 ? -0.319 -7.069 -25.292 1.00 78.62 138 ARG A CA 1
ATOM 1094 C C . ARG A 1 138 ? 0.723 -5.984 -25.069 1.00 78.62 138 ARG A C 1
ATOM 1096 O O . ARG A 1 138 ? 0.459 -4.804 -25.297 1.00 78.62 138 ARG A O 1
ATOM 1103 N N . TYR A 1 139 ? 1.928 -6.388 -24.678 1.00 78.06 139 TYR A N 1
ATOM 1104 C CA . TYR A 1 139 ? 3.051 -5.470 -24.536 1.00 78.06 139 TYR A CA 1
ATOM 1105 C C . TYR A 1 139 ? 3.755 -5.242 -25.881 1.00 78.06 139 TYR A C 1
ATOM 1107 O O . TYR A 1 139 ? 4.151 -6.182 -26.565 1.00 78.06 139 TYR A O 1
ATOM 1115 N N . ARG A 1 140 ? 3.901 -3.973 -26.268 1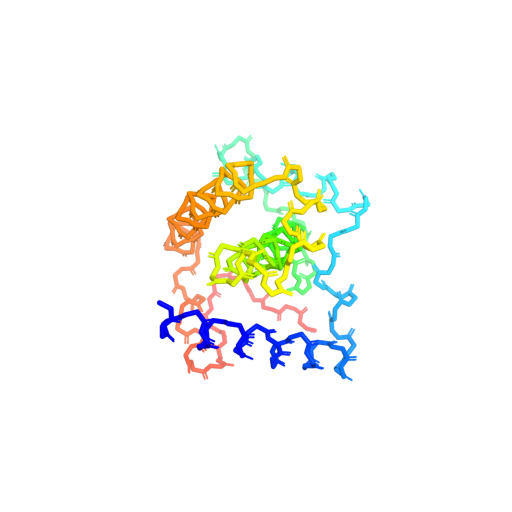.00 74.44 140 ARG A N 1
ATOM 1116 C CA . ARG A 1 140 ? 4.656 -3.518 -27.447 1.00 74.44 140 ARG A CA 1
ATOM 1117 C C . ARG A 1 140 ? 5.454 -2.272 -27.060 1.00 74.44 140 ARG A C 1
ATOM 1119 O O . ARG A 1 140 ? 5.079 -1.160 -27.423 1.00 74.44 140 ARG A O 1
ATOM 1126 N N . GLY A 1 141 ? 6.487 -2.458 -26.243 1.00 70.25 141 GLY A N 1
ATOM 1127 C CA . GLY A 1 141 ? 7.267 -1.369 -25.653 1.00 70.25 141 GLY A CA 1
ATOM 1128 C C . GLY A 1 141 ? 8.775 -1.607 -25.669 1.00 70.25 141 GLY A C 1
ATOM 1129 O O . GLY A 1 141 ? 9.272 -2.547 -26.286 1.00 70.25 141 GLY A O 1
ATOM 1130 N N . ARG A 1 142 ? 9.502 -0.703 -25.005 1.00 68.25 142 ARG A N 1
ATOM 1131 C CA . ARG A 1 142 ? 10.971 -0.603 -25.043 1.00 68.25 142 ARG A CA 1
ATOM 1132 C C . ARG A 1 142 ? 11.686 -1.781 -24.370 1.00 68.25 142 ARG A C 1
ATOM 1134 O O . ARG A 1 142 ? 12.844 -2.031 -24.686 1.00 68.25 142 ARG A O 1
ATOM 1141 N N . PHE A 1 143 ? 11.009 -2.479 -23.460 1.00 66.19 143 PHE A N 1
ATOM 1142 C CA . PHE A 1 143 ? 11.562 -3.580 -22.675 1.00 66.19 143 PHE A CA 1
ATOM 1143 C C . PHE A 1 143 ? 10.842 -4.886 -23.034 1.00 66.19 143 PHE A C 1
ATOM 1145 O O . PHE A 1 143 ? 9.830 -5.197 -22.410 1.00 66.19 143 PHE A O 1
ATOM 1152 N N . PRO A 1 144 ? 11.287 -5.631 -24.062 1.00 59.12 144 PRO A N 1
ATOM 1153 C CA . PRO A 1 144 ? 10.636 -6.883 -24.434 1.00 59.12 144 PRO A CA 1
ATOM 1154 C C . PRO A 1 144 ? 10.595 -7.841 -23.236 1.00 59.12 144 PRO A C 1
ATOM 1156 O O . PRO A 1 144 ? 11.605 -8.050 -22.561 1.00 59.12 144 PRO A O 1
ATOM 1159 N N . SER A 1 145 ? 9.416 -8.405 -22.962 1.00 51.94 145 SER A N 1
ATOM 1160 C CA . SER A 1 145 ? 9.262 -9.480 -21.987 1.00 51.94 145 SER A CA 1
ATOM 1161 C C . SER A 1 145 ? 9.963 -10.716 -22.541 1.00 51.94 145 SER A C 1
ATOM 1163 O O . SER A 1 145 ? 9.475 -11.347 -23.478 1.00 51.94 145 SER A O 1
ATOM 1165 N N . HIS A 1 146 ? 11.142 -11.025 -22.010 1.00 49.62 146 HIS A N 1
ATOM 1166 C CA . HIS A 1 146 ? 11.759 -12.331 -22.197 1.00 49.62 146 HIS A CA 1
ATOM 1167 C C . HIS A 1 146 ? 11.032 -13.306 -21.265 1.00 49.62 146 HIS A C 1
ATOM 1169 O O . HIS A 1 146 ? 11.440 -13.481 -20.116 1.00 49.62 146 HIS A O 1
ATOM 1175 N N . ASP A 1 147 ? 9.898 -13.823 -21.736 1.00 43.75 147 ASP A N 1
ATOM 1176 C CA . ASP A 1 147 ? 9.294 -15.036 -21.178 1.00 43.75 147 ASP A CA 1
ATOM 1177 C C . ASP A 1 147 ? 10.124 -16.265 -21.581 1.00 43.75 147 ASP A C 1
ATOM 1179 O O . ASP A 1 147 ? 10.615 -16.296 -22.737 1.00 43.75 147 ASP A O 1
#

Sequence (147 aa):
FALAWPFALTGLVYLAYMAASGEWRSLLFRPRDVGPAVQMQLYYLRLRRDHPPQGKHNALQKAAYTSIVLLGGLAVLTGFAIYKPVQLGWLVSAFGGFELARYWHFLSVWLFVAFTILHVLLVLLVDPASLRAIVTGRYRGRFPSHD

Radius of gyration: 18.09 Å; chains: 1; bounding box: 43×30×48 Å

pLDDT: mean 84.9, std 10.42, range [43.75, 96.88]